Protein AF-A0A7Y4X608-F1 (afdb_monomer_lite)

Sequence (69 aa):
GHGDLTTVRVNVGGVAISSLGAGDAGAQFVGLDQINSGALPSSLAGRKEVEVSVTVAGKTTNKVMVVIQ

Radius of gyration: 12.61 Å; chains: 1; bounding box: 26×28×34 Å

Secondary structure (DSSP, 8-state):
----GGGEEEEETTEEE-EEEEEE--TTSTT-EEEEE-PPPGGGTT--EEEEEEEETTEEPPPEEEE--

pLDDT: mean 87.25, std 10.83, range [45.5, 97.12]

Foldseek 3Di:
DWDDLVFKWKAKQNDIWRWPGKDDPDPVRPPDMDTDTDDDDPVCPPVQKIWIWMTGNNDIDDIDIDGDD

Structure (mmCIF, N/CA/C/O backbone):
data_AF-A0A7Y4X608-F1
#
_entry.id   AF-A0A7Y4X608-F1
#
loop_
_atom_site.group_PDB
_atom_site.id
_atom_site.type_symbol
_atom_site.label_atom_id
_atom_site.label_alt_id
_atom_site.label_comp_id
_atom_site.label_asym_id
_atom_site.label_entity_id
_atom_site.label_seq_id
_atom_site.pdbx_PDB_ins_code
_atom_site.Cartn_x
_atom_site.Cartn_y
_atom_site.Cartn_z
_atom_site.occupancy
_atom_site.B_iso_or_equiv
_atom_site.auth_seq_id
_atom_site.auth_comp_id
_atom_site.auth_asym_id
_atom_site.auth_atom_id
_atom_site.pdbx_PDB_model_num
ATOM 1 N N . GLY A 1 1 ? 4.664 0.976 -20.728 1.00 45.50 1 GLY A N 1
ATOM 2 C CA . GLY A 1 1 ? 4.052 -0.269 -21.252 1.00 45.50 1 GLY A CA 1
ATOM 3 C C . GLY A 1 1 ? 3.200 -0.842 -20.149 1.00 45.50 1 GLY A C 1
ATOM 4 O O . GLY A 1 1 ? 3.727 -1.025 -19.067 1.00 45.50 1 GLY A O 1
ATOM 5 N N . HIS A 1 2 ? 1.895 -1.024 -20.351 1.00 50.38 2 HIS A N 1
ATOM 6 C CA . HIS A 1 2 ? 1.005 -1.417 -19.253 1.00 50.38 2 HIS A CA 1
ATOM 7 C C . HIS A 1 2 ? 1.223 -2.892 -18.902 1.00 50.38 2 HIS A C 1
ATOM 9 O O . HIS A 1 2 ? 0.939 -3.770 -19.714 1.00 50.38 2 HIS A O 1
ATOM 15 N N . GLY A 1 3 ? 1.789 -3.152 -17.722 1.00 55.03 3 GLY A N 1
ATOM 16 C CA . GLY A 1 3 ? 1.947 -4.502 -17.190 1.00 55.03 3 GLY A CA 1
ATOM 17 C C . GLY A 1 3 ? 0.590 -5.185 -17.019 1.00 55.03 3 GLY A C 1
ATOM 18 O O . GLY A 1 3 ? -0.410 -4.538 -16.708 1.00 55.03 3 GLY A O 1
ATOM 19 N N . ASP A 1 4 ? 0.556 -6.495 -17.245 1.00 58.62 4 ASP A N 1
ATOM 20 C CA . ASP A 1 4 ? -0.667 -7.292 -17.190 1.00 58.62 4 ASP A CA 1
ATOM 21 C C . ASP A 1 4 ? -1.266 -7.284 -15.767 1.00 58.62 4 ASP A C 1
ATOM 23 O O . ASP A 1 4 ? -0.705 -7.855 -14.820 1.00 58.62 4 ASP A O 1
ATOM 27 N N . LEU A 1 5 ? -2.412 -6.607 -15.615 1.00 62.25 5 LEU A N 1
ATOM 28 C CA . LEU A 1 5 ? -3.108 -6.362 -14.341 1.00 62.25 5 LEU A CA 1
ATOM 29 C C . LEU A 1 5 ? -3.502 -7.655 -13.617 1.00 62.25 5 LEU A C 1
ATOM 31 O O . LEU A 1 5 ? -3.692 -7.660 -12.402 1.00 62.25 5 LEU A O 1
ATOM 35 N N . THR A 1 6 ? -3.588 -8.765 -14.353 1.00 62.47 6 THR A N 1
ATOM 36 C CA . THR A 1 6 ? -3.949 -10.089 -13.830 1.00 62.47 6 THR A CA 1
ATOM 37 C C . THR A 1 6 ? -2.932 -10.646 -12.828 1.00 62.47 6 THR A C 1
ATOM 39 O O . THR A 1 6 ? -3.241 -11.567 -12.068 1.00 62.47 6 THR A O 1
ATOM 42 N N . THR A 1 7 ? -1.726 -10.074 -12.779 1.00 77.19 7 THR A N 1
ATOM 43 C CA . THR A 1 7 ? -0.621 -10.573 -11.951 1.00 77.19 7 THR A CA 1
ATOM 44 C C . THR A 1 7 ? -0.298 -9.714 -10.729 1.00 77.19 7 THR A C 1
ATOM 46 O O . THR A 1 7 ? 0.575 -10.106 -9.947 1.00 77.19 7 THR A O 1
ATOM 49 N N . VAL A 1 8 ? -0.998 -8.590 -10.529 1.00 88.00 8 VAL A N 1
ATOM 50 C CA . VAL A 1 8 ? -0.747 -7.648 -9.427 1.00 88.00 8 VAL A CA 1
ATOM 51 C C . VAL A 1 8 ? -1.756 -7.856 -8.298 1.00 88.00 8 VAL A C 1
ATOM 53 O O . VAL A 1 8 ? -2.965 -7.737 -8.488 1.00 88.00 8 VAL A O 1
ATOM 56 N N . ARG A 1 9 ? -1.264 -8.136 -7.087 1.00 90.38 9 ARG A N 1
ATOM 57 C CA . ARG A 1 9 ? -2.075 -8.207 -5.861 1.00 90.38 9 ARG A CA 1
ATOM 58 C C . ARG A 1 9 ? -1.575 -7.196 -4.844 1.00 90.38 9 ARG A C 1
ATOM 60 O O . ARG A 1 9 ? -0.380 -7.155 -4.570 1.00 90.38 9 ARG A O 1
ATOM 67 N N . VAL A 1 10 ? -2.486 -6.427 -4.256 1.00 94.50 10 VAL A N 1
ATOM 68 C CA . VAL A 1 10 ? -2.174 -5.456 -3.201 1.00 94.50 10 VAL A CA 1
ATOM 69 C C . VAL A 1 10 ? -2.677 -6.002 -1.869 1.00 94.50 10 VAL A C 1
ATOM 71 O O . VAL A 1 10 ? -3.808 -6.476 -1.778 1.00 94.50 10 VAL A O 1
ATOM 74 N N . ASN A 1 11 ? -1.841 -5.948 -0.837 1.00 95.62 11 ASN A N 1
ATOM 75 C CA . ASN A 1 11 ? -2.216 -6.284 0.531 1.00 95.62 11 ASN A CA 1
ATOM 76 C C . ASN A 1 11 ? -2.014 -5.058 1.425 1.00 95.62 11 ASN A C 1
ATOM 78 O O . ASN A 1 11 ? -0.930 -4.473 1.434 1.00 95.62 11 ASN A O 1
ATOM 82 N N . VAL A 1 12 ? -3.058 -4.687 2.164 1.00 95.44 12 VAL A N 1
ATOM 83 C CA . VAL A 1 12 ? -3.052 -3.576 3.117 1.00 95.44 12 VAL A CA 1
ATOM 84 C C . VAL A 1 12 ? -3.577 -4.073 4.458 1.00 95.44 12 VAL A C 1
ATOM 86 O O . VAL A 1 12 ? -4.715 -4.526 4.568 1.00 95.44 12 VAL A O 1
ATOM 89 N N . GLY A 1 13 ? -2.746 -4.008 5.496 1.00 94.75 13 GLY A N 1
ATOM 90 C CA . GLY A 1 13 ? -3.105 -4.422 6.852 1.00 94.75 13 GLY A CA 1
ATOM 91 C C . GLY A 1 13 ? -3.529 -5.892 6.963 1.00 94.75 13 GLY A C 1
ATOM 92 O O . GLY A 1 13 ? -4.351 -6.218 7.824 1.00 94.75 13 GLY A O 1
ATOM 93 N N . GLY A 1 14 ? -3.018 -6.759 6.081 1.00 94.31 14 GLY A N 1
ATOM 94 C CA . GLY A 1 14 ? -3.390 -8.174 5.979 1.00 94.31 14 GLY A CA 1
ATOM 95 C C . GLY A 1 14 ? -4.603 -8.451 5.084 1.00 94.31 14 GLY A C 1
ATOM 96 O O . GLY A 1 14 ? -4.967 -9.613 4.912 1.00 94.31 14 GLY A O 1
ATOM 97 N N . VAL A 1 15 ? -5.230 -7.420 4.510 1.00 94.19 15 VAL A N 1
ATOM 98 C CA . VAL A 1 15 ? -6.417 -7.545 3.660 1.00 94.19 15 VAL A CA 1
ATOM 99 C C . VAL A 1 15 ? -6.030 -7.418 2.190 1.00 94.19 15 VAL A C 1
ATOM 101 O O . VAL A 1 15 ? -5.367 -6.462 1.790 1.00 94.19 15 VAL A O 1
ATOM 104 N N . ALA A 1 16 ? -6.466 -8.378 1.374 1.00 93.94 16 ALA A N 1
ATOM 105 C CA . ALA A 1 16 ? -6.289 -8.319 -0.071 1.00 93.94 16 ALA A CA 1
ATOM 106 C C . ALA A 1 16 ? -7.216 -7.256 -0.680 1.00 93.94 16 ALA A C 1
ATOM 108 O O . ALA A 1 16 ? -8.428 -7.283 -0.464 1.00 93.94 16 ALA A O 1
ATOM 109 N N . ILE A 1 17 ? -6.639 -6.343 -1.459 1.00 92.44 17 ILE A N 1
ATOM 110 C CA . ILE A 1 17 ? -7.347 -5.277 -2.169 1.00 92.44 17 ILE A CA 1
ATOM 111 C C . ILE A 1 17 ? -7.117 -5.455 -3.668 1.00 92.44 17 ILE A C 1
ATOM 113 O O . ILE A 1 17 ? -6.000 -5.733 -4.115 1.00 92.44 17 ILE A O 1
ATOM 117 N N . SER A 1 18 ? -8.180 -5.294 -4.455 1.00 89.12 18 SER A N 1
ATOM 118 C CA . SER A 1 18 ? -8.105 -5.358 -5.914 1.00 89.12 18 SER A CA 1
ATOM 119 C C . SER A 1 18 ? -7.163 -4.286 -6.460 1.00 89.12 18 SER A C 1
ATOM 121 O O . SER A 1 18 ? -7.263 -3.116 -6.0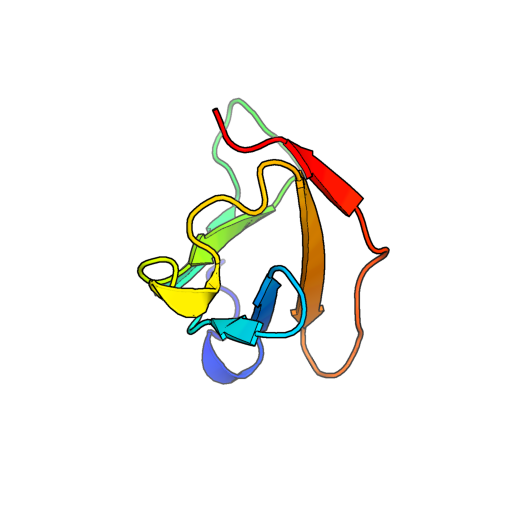84 1.00 89.12 18 SER A O 1
ATOM 123 N N . SER A 1 19 ? -6.273 -4.668 -7.377 1.00 89.31 19 SER A N 1
ATOM 124 C CA . SER A 1 19 ? -5.548 -3.703 -8.205 1.00 89.31 19 SER A CA 1
ATOM 125 C C . SER A 1 19 ? -6.477 -3.198 -9.309 1.00 89.31 19 SER A C 1
ATOM 127 O O . SER A 1 19 ? -7.167 -3.986 -9.952 1.00 89.31 19 SER A O 1
ATOM 129 N N . LEU A 1 20 ? -6.517 -1.883 -9.502 1.00 88.62 20 LEU A N 1
ATOM 130 C CA . LEU A 1 20 ? -7.252 -1.218 -10.580 1.00 88.62 20 LEU A CA 1
ATOM 131 C C . LEU A 1 20 ? -6.347 -0.862 -11.765 1.00 88.62 20 LEU A C 1
ATOM 133 O O . LEU A 1 20 ? -6.839 -0.556 -12.846 1.00 88.62 20 LEU A O 1
ATOM 137 N N . GLY A 1 21 ? -5.031 -0.857 -11.559 1.00 83.38 21 GLY A N 1
ATOM 138 C CA . GLY A 1 21 ? -4.066 -0.419 -12.555 1.00 83.38 21 GLY A CA 1
ATOM 139 C C . GLY A 1 21 ? -2.638 -0.506 -12.033 1.00 83.38 21 GLY A C 1
ATOM 140 O O . GLY A 1 21 ? -2.403 -0.248 -10.854 1.00 83.38 21 GLY A O 1
ATOM 141 N N . ALA A 1 22 ? -1.694 -0.818 -12.915 1.00 87.00 22 ALA A N 1
ATOM 142 C CA . ALA A 1 22 ? -0.265 -0.672 -12.680 1.00 87.00 22 ALA A CA 1
ATOM 143 C C . ALA A 1 22 ? 0.397 -0.097 -13.940 1.00 87.00 22 ALA A C 1
ATOM 145 O O . ALA A 1 22 ? 0.023 -0.450 -15.063 1.00 87.00 22 ALA A O 1
ATOM 146 N N . GLY A 1 23 ? 1.362 0.799 -13.771 1.00 84.56 23 GLY A N 1
ATOM 147 C CA . GLY A 1 23 ? 2.092 1.389 -14.888 1.00 84.56 23 GLY A CA 1
ATOM 148 C C . GLY A 1 23 ? 3.080 2.454 -14.444 1.00 84.56 23 GLY A C 1
ATOM 149 O O . GLY A 1 23 ? 3.246 2.690 -13.255 1.00 84.56 23 GLY A O 1
ATOM 150 N N . ASP A 1 24 ? 3.707 3.109 -15.413 1.00 86.88 24 ASP A N 1
ATOM 151 C CA . ASP A 1 24 ? 4.726 4.128 -15.172 1.00 86.88 24 ASP A CA 1
ATOM 152 C C . ASP A 1 24 ? 4.168 5.281 -14.301 1.00 86.88 24 ASP A C 1
ATOM 154 O O . ASP A 1 24 ? 3.112 5.838 -14.610 1.00 86.88 24 ASP A O 1
ATOM 158 N N . ALA A 1 25 ? 4.878 5.690 -13.239 1.00 88.12 25 ALA A N 1
ATOM 159 C CA . ALA A 1 25 ? 4.447 6.750 -12.307 1.00 88.12 25 ALA A CA 1
ATOM 160 C C . ALA A 1 25 ? 4.536 8.187 -12.883 1.00 88.12 25 ALA A C 1
ATOM 162 O O . ALA A 1 25 ? 4.443 9.187 -12.165 1.00 88.12 25 ALA A O 1
ATOM 163 N N . GLY A 1 26 ? 4.700 8.306 -14.202 1.00 86.75 26 GLY A N 1
ATOM 164 C CA . GLY A 1 26 ? 4.798 9.570 -14.924 1.00 86.75 26 GLY A CA 1
ATOM 165 C C . GLY A 1 26 ? 6.179 10.229 -14.857 1.00 86.75 26 GLY A C 1
ATOM 166 O O . GLY A 1 26 ? 7.096 9.786 -14.169 1.00 86.75 26 GLY A O 1
ATOM 167 N N . ALA A 1 27 ? 6.328 11.331 -15.598 1.00 87.31 27 ALA A N 1
ATOM 168 C CA . ALA A 1 27 ? 7.623 11.976 -15.844 1.00 87.31 27 ALA A CA 1
ATOM 169 C C . ALA A 1 27 ? 8.312 12.540 -14.587 1.00 87.31 27 ALA A C 1
ATOM 171 O O . ALA A 1 27 ? 9.520 12.743 -14.591 1.00 87.31 27 ALA A O 1
ATOM 172 N N . GLN A 1 28 ? 7.564 12.795 -13.514 1.00 90.31 28 GLN A N 1
ATOM 173 C CA . GLN A 1 28 ? 8.103 13.305 -12.248 1.00 90.31 28 GLN A CA 1
ATOM 174 C C . GLN A 1 28 ? 8.680 12.201 -11.341 1.00 90.31 28 GLN A C 1
ATOM 176 O O . GLN A 1 28 ? 9.402 12.499 -10.395 1.00 90.31 28 GLN A O 1
ATOM 181 N N . PHE A 1 29 ? 8.389 10.932 -11.646 1.00 86.69 29 PHE A N 1
ATOM 182 C CA . PHE A 1 29 ? 8.817 9.756 -10.889 1.00 86.69 29 PHE A CA 1
ATOM 183 C C . PHE A 1 29 ? 9.470 8.738 -11.832 1.00 86.6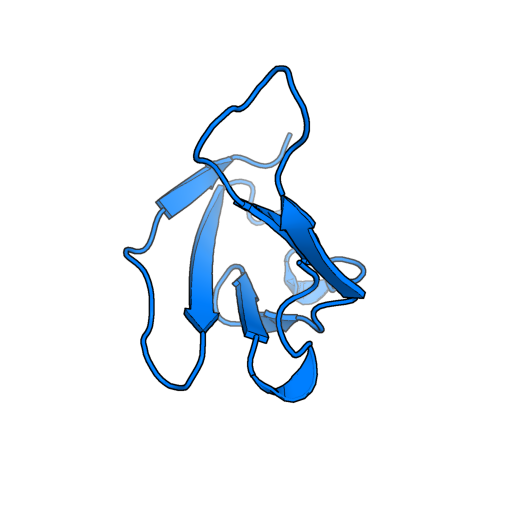9 29 PHE A C 1
ATOM 185 O O . PHE A 1 29 ? 9.074 7.576 -11.910 1.00 86.69 29 PHE A O 1
ATOM 192 N N . VAL A 1 30 ? 10.465 9.199 -12.598 1.00 88.12 30 VAL A N 1
ATOM 193 C CA . VAL A 1 30 ? 11.162 8.369 -13.590 1.00 88.12 30 VAL A CA 1
ATOM 194 C C . VAL A 1 30 ? 11.778 7.141 -12.924 1.00 88.12 30 VAL A C 1
ATOM 196 O O . VAL A 1 30 ? 12.504 7.252 -11.939 1.00 88.12 30 VAL A O 1
ATOM 199 N N . GLY A 1 31 ? 11.510 5.971 -13.504 1.00 86.56 31 GLY A N 1
ATOM 200 C CA . GLY A 1 31 ? 12.006 4.690 -13.003 1.00 86.56 31 GLY A CA 1
ATOM 201 C C . GLY A 1 31 ? 11.179 4.096 -11.862 1.00 86.56 31 GLY A C 1
ATOM 202 O O . GLY A 1 31 ? 11.570 3.058 -11.335 1.00 86.56 31 GLY A O 1
ATOM 203 N N . LEU A 1 32 ? 10.057 4.723 -11.489 1.00 85.44 32 LEU A N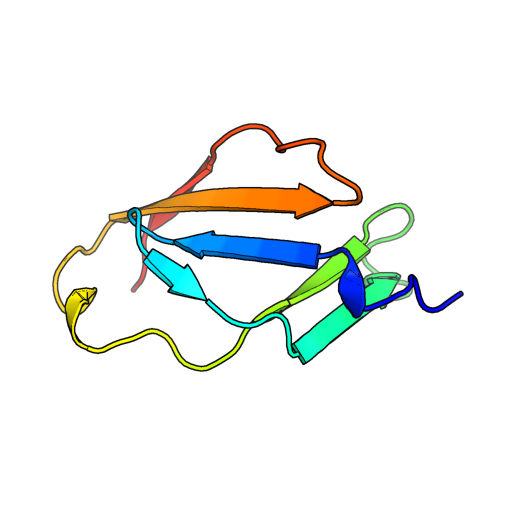 1
ATOM 204 C CA . LEU A 1 32 ? 9.087 4.164 -10.552 1.00 85.44 32 LEU A CA 1
ATOM 205 C C . LEU A 1 32 ? 7.800 3.755 -11.267 1.00 85.44 32 LEU A C 1
ATOM 207 O O . LEU A 1 32 ? 7.336 4.418 -12.198 1.00 85.44 32 LEU A O 1
ATOM 211 N N . ASP A 1 33 ? 7.190 2.699 -10.743 1.00 85.06 33 ASP A N 1
ATOM 212 C CA . ASP A 1 33 ? 5.853 2.265 -11.120 1.00 85.06 33 ASP A CA 1
ATOM 213 C C . ASP A 1 33 ? 4.829 2.781 -10.102 1.00 85.06 33 ASP A C 1
ATOM 215 O O . ASP A 1 33 ? 5.064 2.790 -8.891 1.00 85.06 33 ASP A O 1
ATOM 219 N N . GLN A 1 34 ? 3.663 3.179 -10.595 1.00 88.56 34 GLN A N 1
ATOM 220 C CA . GLN A 1 34 ? 2.478 3.475 -9.809 1.00 88.56 34 GLN A CA 1
ATOM 221 C C . GLN A 1 34 ? 1.501 2.303 -9.884 1.00 88.56 34 GLN A C 1
ATOM 223 O O . GLN A 1 34 ? 1.264 1.721 -10.944 1.00 88.56 34 GLN A O 1
ATOM 228 N N . ILE A 1 35 ? 0.870 2.005 -8.748 1.00 88.88 35 ILE A N 1
ATOM 229 C CA . ILE A 1 35 ? -0.237 1.058 -8.654 1.00 88.88 35 ILE A CA 1
ATOM 230 C C . ILE A 1 35 ? -1.444 1.786 -8.079 1.00 88.88 35 ILE A C 1
ATOM 232 O O . ILE A 1 35 ? -1.360 2.406 -7.022 1.00 88.88 35 ILE A O 1
ATOM 236 N N . ASN A 1 36 ? -2.576 1.661 -8.760 1.00 90.00 36 ASN A N 1
ATOM 237 C CA . ASN A 1 36 ? -3.867 2.104 -8.261 1.00 90.00 36 ASN A CA 1
ATOM 238 C C . ASN A 1 36 ? -4.586 0.902 -7.646 1.00 90.00 36 ASN A C 1
A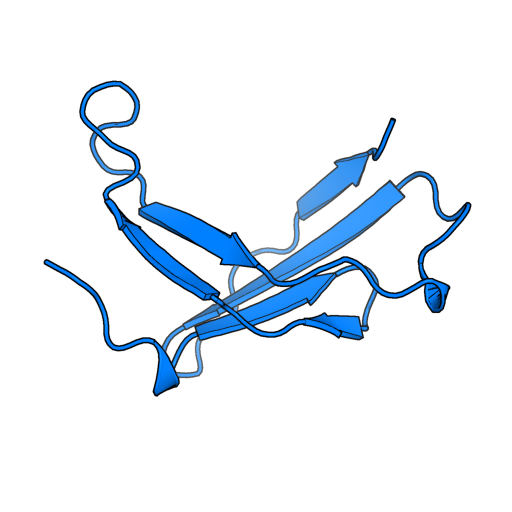TOM 240 O O . ASN A 1 36 ? -4.725 -0.142 -8.288 1.00 90.00 36 ASN A O 1
ATOM 244 N N . SER A 1 37 ? -5.045 1.037 -6.406 1.00 90.50 37 SER A N 1
ATOM 245 C CA . SER A 1 37 ? -5.837 0.025 -5.703 1.00 90.50 37 SER A CA 1
ATOM 246 C C . SER A 1 37 ? -7.300 0.450 -5.577 1.00 90.50 37 SER A C 1
ATOM 248 O O . SER A 1 37 ? -7.646 1.624 -5.705 1.00 90.50 37 SER A O 1
ATOM 250 N N . GLY A 1 38 ? -8.171 -0.535 -5.350 1.00 90.94 38 GLY A N 1
ATOM 251 C CA . GLY A 1 38 ? -9.574 -0.315 -5.019 1.00 90.94 38 GLY A CA 1
ATOM 252 C C . GLY A 1 38 ? -9.763 0.370 -3.665 1.00 90.94 38 GLY A C 1
ATOM 253 O O . GLY A 1 38 ? -8.812 0.603 -2.918 1.00 90.94 38 GLY A O 1
ATOM 254 N N . ALA A 1 39 ? -11.021 0.668 -3.340 1.00 91.81 39 ALA A N 1
ATOM 255 C CA . ALA A 1 39 ? -11.375 1.285 -2.068 1.00 91.81 39 ALA A CA 1
ATOM 256 C C . ALA A 1 39 ? -10.866 0.456 -0.877 1.00 91.81 39 ALA A C 1
ATOM 258 O O . ALA A 1 39 ? -10.979 -0.774 -0.866 1.00 91.81 39 ALA A O 1
ATOM 259 N N . LEU A 1 40 ? -10.334 1.141 0.140 1.00 89.88 40 LEU A N 1
ATOM 260 C CA . LEU A 1 40 ? -9.934 0.487 1.380 1.00 89.88 40 LEU A CA 1
ATOM 261 C C . LEU A 1 40 ? -11.183 -0.053 2.101 1.00 89.88 40 LEU A C 1
ATOM 263 O O . LEU A 1 40 ? -12.145 0.694 2.295 1.00 89.88 40 LEU A O 1
ATOM 267 N N . PRO A 1 41 ? -11.191 -1.330 2.517 1.00 91.44 41 PRO A N 1
ATOM 268 C CA . PRO A 1 41 ? -12.323 -1.903 3.230 1.00 91.44 41 PRO A CA 1
ATOM 269 C C . PRO A 1 41 ? -12.475 -1.283 4.624 1.00 91.44 41 PRO A C 1
ATOM 271 O O . PRO A 1 41 ? -11.492 -0.979 5.304 1.00 91.44 41 PRO A O 1
ATOM 274 N N . SER A 1 42 ? -13.721 -1.167 5.094 1.00 92.25 42 SER A N 1
ATOM 275 C CA . SER A 1 42 ? -14.055 -0.594 6.408 1.00 92.25 42 SER A CA 1
ATOM 276 C C . SER A 1 42 ? -13.426 -1.344 7.588 1.00 92.25 42 SER A C 1
ATOM 278 O O . SER A 1 42 ? -13.248 -0.765 8.654 1.00 92.25 42 SER A O 1
ATOM 280 N N . SER A 1 43 ? -13.005 -2.598 7.398 1.00 92.50 43 SER A N 1
ATOM 281 C CA . SER A 1 43 ? -12.246 -3.379 8.385 1.00 92.50 43 SER A CA 1
ATOM 282 C C . SER A 1 43 ? -10.880 -2.778 8.745 1.00 92.50 43 SER A C 1
ATOM 284 O O . SER A 1 43 ? -10.277 -3.179 9.742 1.00 92.50 43 SER A O 1
ATOM 286 N N . LEU A 1 44 ? -10.367 -1.853 7.929 1.00 91.88 44 LEU A N 1
ATOM 287 C CA . LEU A 1 44 ? -9.130 -1.114 8.191 1.00 91.88 44 LEU A CA 1
ATOM 288 C C . LEU A 1 44 ? -9.373 0.233 8.889 1.00 91.88 44 LEU A C 1
ATOM 290 O O . LEU A 1 44 ? -8.409 0.887 9.291 1.00 91.88 44 LEU A O 1
ATOM 294 N N . ALA A 1 45 ? -10.631 0.650 9.060 1.00 90.81 45 ALA A N 1
ATOM 295 C CA . ALA A 1 45 ? -10.959 1.915 9.704 1.00 90.81 45 ALA A CA 1
ATOM 296 C C . ALA A 1 45 ? -10.383 1.977 11.130 1.00 90.81 45 ALA A C 1
ATOM 298 O O . ALA A 1 45 ? -10.456 1.018 11.897 1.00 90.81 45 ALA A O 1
ATOM 299 N N . GLY A 1 46 ? -9.781 3.116 11.477 1.00 89.50 46 GLY A N 1
ATOM 300 C CA . GLY A 1 46 ? -9.198 3.358 12.800 1.00 89.50 46 GLY A CA 1
ATOM 301 C C . GLY A 1 46 ? -7.819 2.735 13.049 1.00 89.50 46 GLY A C 1
ATOM 302 O O . GLY A 1 46 ? -7.231 3.027 14.087 1.00 89.50 46 GLY A O 1
ATOM 303 N N . ARG A 1 47 ? -7.258 1.939 12.120 1.00 88.81 47 ARG A N 1
ATOM 304 C CA . ARG A 1 47 ? -5.950 1.282 12.325 1.00 88.81 47 ARG A CA 1
ATOM 305 C C . ARG A 1 47 ? -4.750 2.238 12.339 1.00 88.81 47 ARG A C 1
ATOM 307 O O . ARG A 1 47 ? -3.729 1.841 12.880 1.00 88.81 47 ARG A O 1
ATOM 314 N N . LYS A 1 48 ? -4.897 3.483 11.850 1.00 90.25 48 LYS A N 1
ATOM 315 C CA . LYS A 1 48 ? -3.910 4.597 11.776 1.00 90.25 48 LYS A CA 1
ATOM 316 C C . LYS A 1 48 ? -2.594 4.300 11.051 1.00 90.25 48 LYS A C 1
ATOM 318 O O . LYS A 1 48 ? -2.087 5.167 10.356 1.00 90.25 48 LYS A O 1
ATOM 323 N N . GLU A 1 49 ? -2.060 3.101 11.183 1.00 95.06 49 GLU A N 1
ATOM 324 C CA . GLU A 1 49 ? -0.868 2.605 10.527 1.00 95.06 49 GLU A CA 1
ATOM 325 C C . GLU A 1 49 ? -1.131 1.176 10.050 1.00 95.06 49 GLU A C 1
ATOM 327 O O . GLU A 1 49 ? -1.729 0.358 10.756 1.00 95.06 49 GLU A O 1
ATOM 332 N N . VAL A 1 50 ? -0.727 0.881 8.820 1.00 95.38 50 VAL A N 1
ATOM 333 C CA . VAL A 1 50 ? -0.931 -0.428 8.202 1.00 95.38 50 VAL A CA 1
ATOM 334 C C . VAL A 1 50 ? 0.313 -0.864 7.451 1.00 95.38 50 VAL A C 1
ATOM 336 O O . VAL A 1 50 ? 0.993 -0.064 6.811 1.00 95.38 50 VAL A O 1
ATOM 339 N N . GLU A 1 51 ? 0.581 -2.163 7.493 1.00 97.12 51 GLU A N 1
ATOM 340 C CA . GLU A 1 51 ? 1.571 -2.778 6.620 1.00 97.12 51 GLU A CA 1
ATOM 341 C C . GLU A 1 51 ? 1.017 -2.859 5.193 1.00 97.12 51 GLU A C 1
ATOM 343 O O . GLU A 1 51 ? -0.100 -3.335 4.982 1.00 97.12 51 GLU A O 1
ATOM 348 N N . VAL A 1 52 ? 1.804 -2.429 4.213 1.00 95.50 52 VAL A N 1
ATOM 349 C CA . VAL A 1 52 ? 1.481 -2.520 2.790 1.00 95.50 52 VAL A CA 1
ATOM 350 C C . VAL A 1 52 ? 2.519 -3.384 2.090 1.00 95.50 52 VAL A C 1
ATOM 352 O O . VAL A 1 52 ? 3.724 -3.233 2.295 1.00 95.50 52 VAL A O 1
ATOM 355 N N . SER A 1 53 ? 2.047 -4.292 1.241 1.00 95.94 53 SER A N 1
ATOM 356 C CA . SER A 1 53 ? 2.893 -5.060 0.329 1.00 95.94 53 SER A CA 1
ATOM 357 C C . SER A 1 53 ? 2.182 -5.303 -0.996 1.00 95.94 53 SER A C 1
ATOM 359 O O . SER A 1 53 ? 0.951 -5.312 -1.079 1.00 95.94 53 SER A O 1
ATOM 361 N N . VAL A 1 54 ? 2.970 -5.510 -2.046 1.00 93.19 54 VAL A N 1
ATOM 362 C CA . VAL A 1 54 ? 2.477 -5.820 -3.385 1.00 93.19 54 VAL A CA 1
ATOM 363 C C . VAL A 1 54 ? 3.081 -7.142 -3.825 1.00 93.19 54 VAL A C 1
ATOM 365 O O . VAL A 1 54 ? 4.238 -7.427 -3.548 1.00 93.19 54 VAL A O 1
ATOM 368 N N . THR A 1 55 ? 2.304 -7.972 -4.508 1.00 91.75 55 THR A N 1
ATOM 369 C CA . THR A 1 55 ? 2.810 -9.157 -5.203 1.00 91.75 55 THR A CA 1
ATOM 370 C C . THR A 1 55 ? 2.651 -8.964 -6.700 1.00 91.75 55 THR A C 1
ATOM 372 O O . THR A 1 55 ? 1.530 -8.757 -7.160 1.00 91.75 55 THR A O 1
ATOM 375 N N . VAL A 1 56 ? 3.745 -9.069 -7.454 1.00 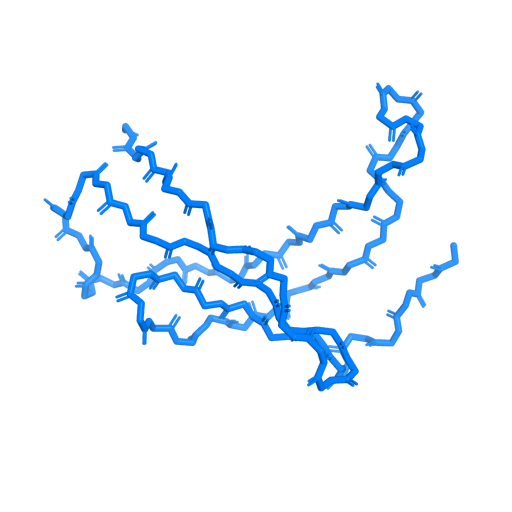88.12 56 VAL A N 1
ATOM 376 C CA . VAL A 1 56 ? 3.749 -8.999 -8.923 1.00 88.12 56 VAL A CA 1
ATOM 377 C C . VAL A 1 56 ? 4.316 -10.299 -9.468 1.00 88.12 56 VAL A C 1
ATOM 379 O O . VAL A 1 56 ? 5.404 -10.715 -9.071 1.00 88.12 56 VAL A O 1
ATOM 382 N N . ALA A 1 57 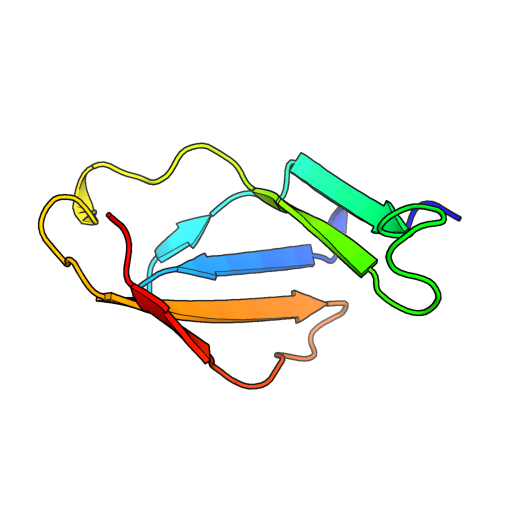? 3.564 -10.974 -10.341 1.00 86.94 57 ALA A N 1
ATOM 383 C CA . ALA A 1 57 ? 3.967 -12.254 -10.939 1.00 86.94 57 ALA A CA 1
ATOM 384 C C . ALA A 1 57 ? 4.472 -13.284 -9.897 1.00 86.94 57 ALA A C 1
ATOM 386 O O . ALA A 1 57 ? 5.457 -13.989 -10.107 1.00 86.94 57 ALA A O 1
ATOM 387 N N . GLY A 1 58 ? 3.811 -13.338 -8.733 1.00 89.19 58 GLY A N 1
ATOM 388 C CA . GLY A 1 58 ? 4.141 -14.258 -7.637 1.00 89.19 58 GLY A CA 1
ATOM 389 C C . GLY A 1 58 ? 5.295 -13.823 -6.725 1.00 89.19 58 GLY A C 1
ATOM 390 O O . GLY A 1 58 ? 5.592 -14.530 -5.767 1.00 89.19 58 GLY A O 1
ATOM 391 N N . LYS A 1 59 ? 5.925 -12.670 -6.973 1.00 89.69 59 LYS A N 1
ATOM 392 C CA . LYS A 1 59 ? 6.984 -12.117 -6.119 1.00 89.69 59 LYS A CA 1
ATOM 393 C C . LYS A 1 59 ? 6.442 -10.988 -5.256 1.00 89.69 59 LYS A C 1
ATOM 395 O O . LYS A 1 59 ? 5.942 -9.997 -5.785 1.00 89.69 59 LYS A O 1
ATOM 400 N N . THR A 1 60 ? 6.554 -11.135 -3.941 1.00 92.81 60 THR A N 1
ATOM 401 C CA . THR A 1 60 ? 6.120 -10.121 -2.975 1.00 92.81 60 THR A CA 1
ATOM 402 C C . THR A 1 60 ? 7.228 -9.104 -2.730 1.00 92.81 60 THR A C 1
ATOM 404 O O . THR A 1 60 ? 8.390 -9.472 -2.565 1.00 92.81 60 THR A O 1
ATOM 407 N N . THR A 1 61 ? 6.870 -7.824 -2.707 1.00 92.31 61 THR A N 1
ATOM 408 C CA . THR A 1 61 ? 7.767 -6.724 -2.356 1.00 92.31 61 THR A CA 1
ATOM 409 C C . THR A 1 61 ? 8.122 -6.745 -0.873 1.00 92.31 61 THR A C 1
ATOM 411 O O . THR A 1 61 ? 7.487 -7.421 -0.059 1.00 92.31 61 THR A O 1
ATOM 414 N N . ASN A 1 62 ? 9.086 -5.907 -0.496 1.00 94.12 62 ASN A N 1
ATOM 415 C CA . ASN A 1 62 ? 9.265 -5.545 0.903 1.00 94.12 62 ASN A CA 1
ATOM 416 C C . ASN A 1 62 ? 7.971 -4.934 1.461 1.00 94.12 62 ASN A C 1
ATOM 418 O O . ASN A 1 62 ? 7.203 -4.288 0.739 1.00 94.12 62 ASN A O 1
ATOM 422 N N . LYS A 1 63 ? 7.754 -5.155 2.755 1.00 96.06 63 LYS A N 1
ATOM 423 C CA . LYS A 1 63 ? 6.646 -4.584 3.516 1.00 96.06 63 LYS A CA 1
ATOM 424 C C . LYS A 1 63 ? 7.016 -3.179 3.966 1.00 96.06 63 LYS A C 1
ATOM 426 O O . LYS A 1 63 ? 8.107 -2.974 4.495 1.00 96.06 63 LYS A O 1
ATOM 431 N N . VAL A 1 64 ? 6.110 -2.231 3.764 1.00 95.50 64 VAL A N 1
ATOM 432 C CA . VAL A 1 64 ? 6.263 -0.846 4.218 1.00 95.50 64 VAL A CA 1
ATOM 433 C C . VAL A 1 64 ? 5.143 -0.502 5.192 1.00 95.50 64 VAL A C 1
ATOM 435 O O . VAL A 1 64 ? 3.997 -0.885 4.971 1.00 95.50 64 VAL A O 1
ATOM 438 N N . MET A 1 65 ? 5.468 0.204 6.273 1.00 96.62 65 MET A N 1
ATOM 439 C CA . MET A 1 65 ? 4.463 0.737 7.192 1.00 96.62 65 MET A CA 1
ATOM 440 C C . MET A 1 65 ? 4.000 2.098 6.680 1.00 96.62 65 MET A C 1
ATOM 442 O O . MET A 1 65 ? 4.820 2.979 6.418 1.00 96.62 65 MET A O 1
ATOM 446 N N . VAL A 1 66 ? 2.691 2.252 6.499 1.00 93.56 66 VAL A N 1
ATOM 447 C CA . VAL A 1 66 ? 2.069 3.481 5.999 1.00 93.56 66 VAL A CA 1
ATOM 448 C C . VAL A 1 66 ? 1.120 4.014 7.055 1.00 93.56 66 VAL A C 1
ATOM 450 O O . VAL A 1 66 ? 0.187 3.321 7.464 1.00 93.56 66 VAL A O 1
ATOM 453 N N . VAL A 1 67 ? 1.336 5.263 7.463 1.00 92.06 67 VAL A N 1
ATOM 454 C CA . VAL A 1 67 ? 0.407 6.004 8.320 1.00 92.06 67 VAL A CA 1
ATOM 455 C C . VAL A 1 67 ? -0.680 6.622 7.445 1.00 92.06 67 VAL A C 1
ATOM 457 O O . VAL A 1 67 ? -0.382 7.350 6.500 1.00 92.06 67 VAL A O 1
ATOM 460 N N . ILE A 1 68 ? -1.938 6.327 7.762 1.00 82.38 68 ILE A N 1
ATOM 461 C CA . ILE A 1 68 ? -3.118 6.881 7.095 1.00 82.38 68 ILE A CA 1
ATOM 462 C C . ILE A 1 68 ? -3.658 8.004 7.983 1.00 82.38 68 ILE A C 1
ATOM 464 O O . ILE A 1 68 ? -3.955 7.768 9.158 1.00 82.38 68 ILE A O 1
ATOM 468 N N . GLN A 1 69 ? -3.749 9.210 7.422 1.00 70.69 69 GLN A N 1
ATOM 469 C CA . GLN A 1 69 ? -4.214 10.426 8.097 1.00 70.69 69 GLN A CA 1
ATOM 470 C C . GLN A 1 69 ? -5.621 10.803 7.647 1.00 70.69 69 GLN A C 1
ATOM 472 O O . GLN A 1 69 ? -5.890 10.699 6.429 1.00 70.69 69 GLN A O 1
#